Protein AF-W9C5Q1-F1 (afdb_monomer)

Foldseek 3Di:
DDQADPAEEEDADQEDDPDDDDDDPDLQAAAQQEEAFYQHYEYEAENYEAESHAYPLPEHFADDDPHHGAYEYEAYQYEYEHHNHENYEYEGNYAYAHENYYYYNHPHPYDYDPPDPDDHDYD

Nearest PDB structures (foldseek):
  1idk-assembly1_A  TM=9.196E-01  e=1.581E-05  Aspergillus niger
  1idj-assembly2_B  TM=7.969E-01  e=1.344E-05  Aspergillus niger
  1qcx-assembly1_A  TM=7.775E-01  e=4.924E-05  Aspergillus niger
  4mxn-assembly3_C  TM=3.684E-01  e=1.037E+00  Parabacteroides merdae ATCC 43184

Structure (mmCIF, N/CA/C/O backbone):
data_AF-W9C5Q1-F1
#
_entry.id   AF-W9C5Q1-F1
#
loop_
_atom_site.group_PDB
_atom_site.id
_atom_site.type_symbol
_atom_site.label_atom_id
_atom_site.label_alt_id
_atom_site.label_comp_id
_atom_site.label_asym_id
_atom_site.label_entity_id
_atom_site.label_seq_id
_atom_site.pdbx_PDB_ins_code
_atom_site.Cartn_x
_atom_site.Cartn_y
_atom_site.Cartn_z
_atom_site.occupancy
_atom_site.B_iso_or_equiv
_atom_site.auth_seq_id
_atom_site.auth_comp_id
_atom_site.auth_asym_id
_atom_site.auth_atom_id
_atom_site.pdbx_PDB_model_num
ATOM 1 N N . MET A 1 1 ? -7.946 7.639 1.966 1.00 70.06 1 MET A N 1
ATOM 2 C CA . MET A 1 1 ? -9.052 7.559 2.948 1.00 70.06 1 MET A CA 1
ATOM 3 C C . MET A 1 1 ? -8.660 8.363 4.177 1.00 70.06 1 MET A C 1
ATOM 5 O O . MET A 1 1 ? -7.470 8.459 4.445 1.00 70.06 1 MET A O 1
ATOM 9 N N . GLY A 1 2 ? -9.621 9.009 4.841 1.00 72.75 2 GLY A N 1
ATOM 10 C CA . GLY A 1 2 ? -9.358 9.897 5.982 1.00 72.75 2 GLY A CA 1
ATOM 11 C C . GLY A 1 2 ? -9.216 9.158 7.323 1.00 72.75 2 GLY A C 1
ATOM 12 O O . GLY A 1 2 ? -9.311 7.935 7.354 1.00 72.75 2 GLY A O 1
ATOM 13 N N . PRO A 1 3 ? -8.996 9.886 8.434 1.00 73.81 3 PRO A N 1
ATOM 14 C CA . PRO A 1 3 ? -8.790 9.302 9.768 1.00 73.81 3 PRO A CA 1
ATOM 15 C C . PRO A 1 3 ? -10.063 8.734 10.428 1.00 73.81 3 PRO A C 1
ATOM 17 O O . PRO A 1 3 ? -9.968 7.969 11.383 1.00 73.81 3 PRO A O 1
ATOM 20 N N . GLY A 1 4 ? -11.257 9.087 9.941 1.00 80.31 4 GLY A N 1
ATOM 21 C CA . GLY A 1 4 ? -12.518 8.498 10.404 1.00 80.31 4 GLY A CA 1
ATOM 22 C C . GLY A 1 4 ? -12.755 7.085 9.857 1.00 80.31 4 GLY A C 1
ATOM 23 O O . GLY A 1 4 ? -12.173 6.694 8.844 1.00 80.31 4 GLY A O 1
ATOM 24 N N . ALA A 1 5 ? -13.636 6.327 10.514 1.00 83.12 5 ALA A N 1
ATOM 25 C CA . ALA A 1 5 ? -14.008 4.988 10.069 1.00 83.12 5 ALA A CA 1
ATOM 26 C C . ALA A 1 5 ? -14.747 5.041 8.724 1.00 83.12 5 ALA A C 1
ATOM 28 O O . ALA A 1 5 ? -15.799 5.666 8.591 1.00 83.12 5 ALA A O 1
ATOM 29 N N . SER A 1 6 ? -14.202 4.342 7.737 1.00 84.75 6 SER A N 1
ATOM 30 C CA . SER A 1 6 ? -14.820 4.093 6.434 1.00 84.75 6 SER A CA 1
ATOM 31 C C . SER A 1 6 ? -15.411 2.678 6.335 1.00 84.75 6 SER A C 1
ATOM 33 O O . SER A 1 6 ? -16.099 2.356 5.368 1.00 84.75 6 SER A O 1
ATOM 35 N N . ASN A 1 7 ? -15.204 1.840 7.358 1.00 88.62 7 ASN A N 1
ATOM 36 C CA . ASN A 1 7 ? -15.761 0.494 7.510 1.00 88.62 7 ASN A CA 1
ATOM 37 C C . ASN A 1 7 ? -15.249 -0.505 6.457 1.00 88.62 7 ASN A C 1
ATOM 39 O O . ASN A 1 7 ? -14.075 -0.861 6.463 1.00 88.62 7 ASN A O 1
ATOM 43 N N . ARG A 1 8 ? -16.132 -1.036 5.601 1.00 84.44 8 ARG A N 1
ATOM 44 C CA . ARG A 1 8 ? -15.815 -2.091 4.626 1.00 84.44 8 ARG A CA 1
ATOM 45 C C . ARG A 1 8 ? -15.596 -1.467 3.257 1.00 84.44 8 ARG A C 1
ATOM 47 O O . ARG A 1 8 ? -16.546 -0.959 2.669 1.00 84.44 8 ARG A O 1
ATOM 54 N N . VAL A 1 9 ? -14.370 -1.543 2.747 1.00 83.38 9 VAL A N 1
ATOM 55 C CA . VAL A 1 9 ? -13.999 -0.967 1.447 1.00 83.38 9 VAL A CA 1
ATOM 56 C C . VAL A 1 9 ? -13.335 -2.025 0.578 1.00 83.38 9 VAL A C 1
ATOM 58 O O . VAL A 1 9 ? -12.442 -2.737 1.029 1.00 83.38 9 VAL A O 1
ATOM 61 N N . THR A 1 10 ? -13.766 -2.124 -0.679 1.00 82.88 10 THR A N 1
ATOM 62 C CA . THR A 1 10 ? -13.091 -2.935 -1.701 1.00 82.88 10 THR A CA 1
ATOM 63 C C . THR A 1 10 ? -12.520 -2.015 -2.765 1.00 82.88 10 THR A C 1
ATOM 65 O O . THR A 1 10 ? -13.245 -1.209 -3.343 1.00 82.88 10 THR A O 1
ATOM 68 N N . VAL A 1 11 ? -11.223 -2.154 -3.024 1.00 76.69 11 VAL A N 1
ATOM 69 C CA . VAL A 1 11 ? -10.539 -1.525 -4.151 1.00 76.69 11 VAL A CA 1
ATOM 70 C C . VAL A 1 11 ? -10.086 -2.636 -5.091 1.00 76.69 11 VAL A C 1
ATOM 72 O O . VAL A 1 11 ? -9.179 -3.413 -4.777 1.00 76.69 11 VAL A O 1
ATOM 75 N N . SER A 1 12 ? -10.755 -2.712 -6.236 1.00 63.84 12 SER A N 1
ATOM 76 C CA . SER A 1 12 ? -10.447 -3.640 -7.318 1.00 63.84 12 SER A CA 1
ATOM 77 C C . SER A 1 12 ? -10.546 -2.892 -8.638 1.00 63.84 12 SER A C 1
ATOM 79 O O . SER A 1 12 ? -11.629 -2.457 -9.034 1.00 63.84 12 SER A O 1
ATOM 81 N N . THR A 1 13 ? -9.418 -2.718 -9.310 1.00 59.84 13 THR A N 1
ATOM 82 C CA . THR A 1 13 ? -9.331 -2.045 -10.609 1.00 59.84 13 THR A CA 1
ATOM 83 C C . THR A 1 13 ? -8.552 -2.924 -11.576 1.00 59.84 13 THR A C 1
ATOM 85 O O . THR A 1 13 ? -7.643 -3.633 -11.166 1.00 59.84 13 THR A O 1
ATOM 88 N N . ARG A 1 14 ? -8.901 -2.894 -12.868 1.00 49.66 14 ARG A N 1
ATOM 89 C CA . ARG A 1 14 ? -8.185 -3.654 -13.911 1.00 49.66 14 ARG A CA 1
ATOM 90 C C . ARG A 1 14 ? -6.976 -2.892 -14.491 1.00 49.66 14 ARG A C 1
ATOM 92 O O . ARG A 1 14 ? -6.238 -3.467 -15.278 1.00 49.66 14 ARG A O 1
ATOM 99 N N . SER A 1 15 ? -6.789 -1.618 -14.124 1.00 44.84 15 SER A N 1
ATOM 100 C CA . SER A 1 15 ? -5.629 -0.763 -14.434 1.00 44.84 15 SER A CA 1
ATOM 101 C C . SER A 1 15 ? -5.790 0.588 -13.715 1.00 44.84 15 SER A C 1
ATOM 103 O O . SER A 1 15 ? -6.875 1.169 -13.761 1.00 44.84 15 SER A O 1
ATOM 105 N N . SER A 1 16 ? -4.738 1.088 -13.058 1.00 46.16 16 SER A N 1
ATOM 106 C CA . SER A 1 16 ? -4.658 2.469 -12.562 1.00 46.16 16 SER A CA 1
ATOM 107 C C . SER A 1 16 ? -3.438 3.159 -13.170 1.00 46.16 16 SER A C 1
ATOM 109 O O . SER A 1 16 ? -2.345 3.098 -12.615 1.00 46.16 16 SER A O 1
ATOM 111 N N . THR A 1 17 ? -3.623 3.788 -14.329 1.00 45.69 17 THR A N 1
ATOM 112 C CA . THR A 1 17 ? -2.583 4.529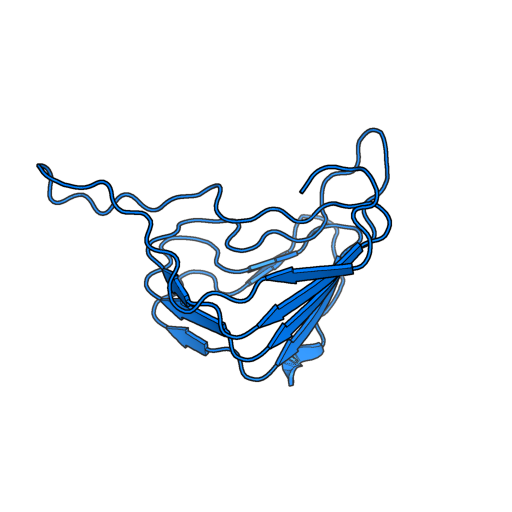 -15.051 1.00 45.69 17 THR A CA 1
ATOM 113 C C . THR A 1 17 ? -2.477 5.958 -14.516 1.00 45.69 17 THR A C 1
ATOM 115 O O . THR A 1 17 ? -3.426 6.733 -14.623 1.00 45.69 17 THR A O 1
ATOM 118 N N . ALA A 1 18 ? -1.316 6.350 -13.990 1.00 45.25 18 ALA A N 1
ATOM 119 C CA . ALA A 1 18 ? -0.962 7.762 -13.847 1.00 45.25 18 ALA A CA 1
ATOM 120 C C . ALA A 1 18 ? -0.325 8.230 -15.170 1.00 45.25 18 ALA A C 1
ATOM 122 O O . ALA A 1 18 ? 0.826 7.914 -15.451 1.00 45.25 18 ALA A O 1
ATOM 123 N N . LEU A 1 19 ? -1.082 8.929 -16.022 1.00 44.44 19 LEU A N 1
ATOM 124 C CA . LEU A 1 19 ? -0.593 9.466 -17.299 1.00 44.44 19 LEU A CA 1
ATOM 125 C C . LEU A 1 19 ? -0.348 10.974 -17.185 1.00 44.44 19 LEU A C 1
ATOM 127 O O . LEU A 1 19 ? -1.293 11.757 -17.230 1.00 44.44 19 LEU A O 1
ATOM 131 N N . LEU A 1 20 ? 0.922 11.381 -17.101 1.00 42.09 20 LEU A N 1
ATOM 132 C CA . LEU A 1 20 ? 1.364 12.705 -17.551 1.00 42.09 20 LEU A CA 1
ATOM 133 C C . LEU A 1 20 ? 2.857 12.681 -17.923 1.00 42.09 20 LEU A C 1
ATOM 135 O O . LEU A 1 20 ? 3.710 12.972 -17.091 1.00 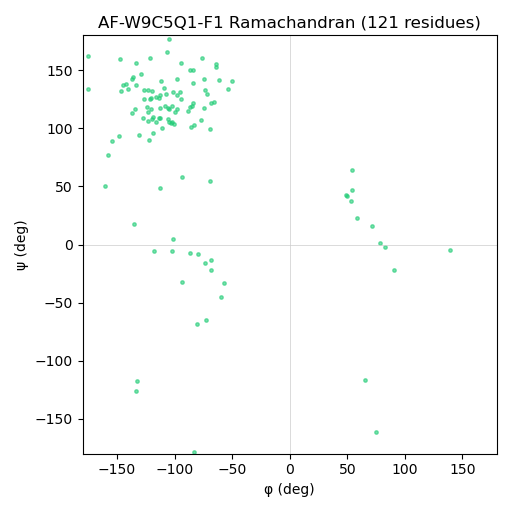42.09 20 LEU A O 1
ATOM 139 N N . SER A 1 21 ? 3.180 12.375 -19.182 1.00 37.03 21 SER A N 1
ATOM 140 C CA . SER A 1 21 ? 4.488 12.726 -19.759 1.00 37.03 21 SER A CA 1
ATOM 141 C C . SER A 1 21 ? 4.431 12.766 -21.290 1.00 37.03 21 SER A C 1
ATOM 143 O O . SER A 1 21 ? 4.882 11.856 -21.981 1.00 37.03 21 SER A O 1
ATOM 145 N N . GLY A 1 22 ? 3.869 13.838 -21.842 1.00 38.31 22 GLY A N 1
ATOM 146 C CA . GLY A 1 22 ? 4.200 14.267 -23.197 1.00 38.31 22 GLY A CA 1
ATOM 147 C C . GLY A 1 22 ? 5.104 15.486 -23.086 1.00 38.31 22 GLY A C 1
ATOM 148 O O . GLY A 1 22 ? 4.585 16.534 -22.720 1.00 38.31 22 GLY A O 1
ATOM 149 N N . LEU A 1 23 ? 6.415 15.322 -23.344 1.00 42.66 23 LEU A N 1
ATOM 150 C CA . LEU A 1 23 ? 7.410 16.326 -23.806 1.00 42.66 23 LEU A CA 1
ATOM 151 C C . LEU A 1 23 ? 8.812 16.256 -23.165 1.00 42.66 23 LEU A C 1
ATOM 153 O O . LEU A 1 23 ? 9.706 16.951 -23.636 1.00 42.66 23 LEU A O 1
ATOM 157 N N . LEU A 1 24 ? 9.077 15.398 -22.178 1.00 38.81 24 LEU A N 1
ATOM 158 C CA . LEU A 1 24 ? 10.437 15.162 -21.668 1.00 38.81 24 LEU A CA 1
ATOM 159 C C . LEU A 1 24 ? 10.597 13.664 -21.380 1.00 38.81 24 LEU A C 1
ATOM 161 O O . LEU A 1 24 ? 9.704 13.081 -20.770 1.00 38.81 24 LEU A O 1
ATOM 165 N N . ASN A 1 25 ? 11.707 13.039 -21.796 1.00 40.59 25 ASN A N 1
ATOM 166 C CA . ASN A 1 25 ? 12.071 11.649 -21.457 1.00 40.59 25 ASN A CA 1
ATOM 167 C C . ASN A 1 25 ? 12.436 11.523 -19.961 1.00 40.59 25 ASN A C 1
ATOM 169 O O . ASN A 1 25 ? 13.531 11.101 -19.601 1.00 40.59 25 ASN A O 1
ATOM 173 N N . VAL A 1 26 ? 11.537 11.958 -19.082 1.00 49.69 26 VAL A N 1
ATOM 174 C CA . VAL A 1 26 ? 11.652 11.885 -17.630 1.00 49.69 26 VAL A CA 1
ATOM 175 C C . VAL A 1 26 ? 10.427 11.126 -17.142 1.00 49.69 26 VAL A C 1
ATOM 177 O O . VAL A 1 26 ? 9.315 11.653 -17.158 1.00 49.69 26 VAL A O 1
ATOM 180 N N . THR A 1 27 ? 10.620 9.877 -16.723 1.00 58.06 27 THR A N 1
ATOM 181 C CA . THR A 1 27 ? 9.558 9.077 -16.106 1.00 58.06 27 THR A CA 1
ATOM 182 C C . THR A 1 27 ? 9.234 9.669 -14.733 1.00 58.06 27 THR A C 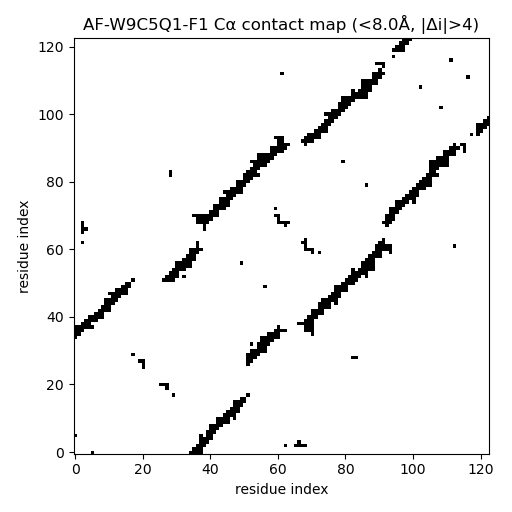1
ATOM 184 O O . THR A 1 27 ? 9.958 9.455 -13.757 1.00 58.06 27 THR A O 1
ATOM 187 N N . ILE A 1 28 ? 8.161 10.457 -14.649 1.00 70.75 28 ILE A N 1
ATOM 188 C CA . ILE A 1 28 ? 7.667 11.001 -13.381 1.00 70.75 28 ILE A CA 1
ATOM 189 C C . ILE A 1 28 ? 6.987 9.867 -12.615 1.00 70.75 28 ILE A C 1
ATOM 191 O O . ILE A 1 28 ? 5.982 9.322 -13.060 1.00 70.75 28 ILE A O 1
ATOM 195 N N . HIS A 1 29 ? 7.528 9.530 -11.448 1.00 81.00 29 HIS A N 1
ATOM 196 C CA . HIS A 1 29 ? 6.972 8.499 -10.580 1.00 81.00 29 HIS A CA 1
ATOM 197 C C . HIS A 1 29 ? 6.119 9.131 -9.479 1.00 81.00 29 HIS A C 1
ATOM 199 O O . HIS A 1 29 ? 6.636 9.861 -8.627 1.00 81.00 29 HIS A O 1
ATOM 205 N N . HIS A 1 30 ? 4.817 8.842 -9.464 1.00 86.75 30 HIS A N 1
ATOM 206 C CA . HIS A 1 30 ? 3.891 9.442 -8.501 1.00 86.75 30 HIS A CA 1
ATOM 207 C C . HIS A 1 30 ? 4.109 8.886 -7.081 1.00 86.75 30 HIS A C 1
ATOM 209 O O . HIS A 1 30 ? 4.161 7.674 -6.887 1.00 86.75 30 HIS A O 1
ATOM 215 N N . TYR A 1 31 ? 4.250 9.765 -6.081 1.00 88.88 31 TYR A N 1
ATOM 216 C CA . TYR A 1 31 ? 4.545 9.359 -4.696 1.00 88.88 31 TYR A CA 1
ATOM 217 C C . TYR A 1 31 ? 3.287 9.192 -3.827 1.00 88.88 31 TYR A C 1
ATOM 219 O O . TYR A 1 31 ? 3.248 8.368 -2.915 1.00 88.88 31 TYR A O 1
ATOM 227 N N . TRP A 1 32 ? 2.238 9.978 -4.078 1.00 87.81 32 TRP A N 1
ATOM 228 C CA . TRP A 1 32 ? 1.021 9.996 -3.259 1.00 87.81 32 TRP A CA 1
ATOM 229 C C . TRP A 1 32 ? -0.042 9.052 -3.818 1.00 87.81 32 TRP A C 1
ATOM 231 O O . TRP A 1 32 ? -1.144 9.471 -4.154 1.00 87.81 32 TRP A O 1
ATOM 241 N N . THR A 1 33 ? 0.304 7.772 -3.946 1.00 88.50 33 THR A N 1
ATOM 242 C CA . THR A 1 33 ? -0.501 6.805 -4.705 1.00 88.50 33 THR A CA 1
ATOM 243 C C . THR A 1 33 ? -1.801 6.421 -3.986 1.00 88.50 33 THR A C 1
ATOM 245 O O . THR A 1 33 ? -2.889 6.735 -4.460 1.00 88.50 33 THR A O 1
ATOM 248 N N . LEU A 1 34 ? -1.720 5.759 -2.830 1.00 92.00 34 LEU A N 1
ATOM 249 C CA . LEU A 1 34 ? -2.867 5.278 -2.057 1.00 92.00 34 LEU A CA 1
ATOM 250 C C . LEU A 1 34 ? -2.569 5.337 -0.555 1.00 92.00 34 LEU A C 1
ATOM 252 O O . LEU A 1 34 ? -1.537 4.860 -0.092 1.00 92.00 34 LEU A O 1
ATOM 256 N N . TYR A 1 35 ? -3.496 5.883 0.233 1.00 90.69 35 TYR A N 1
ATOM 257 C CA . TYR A 1 35 ? -3.294 6.056 1.673 1.00 90.69 35 TYR A CA 1
ATOM 258 C C . TYR A 1 35 ? -4.520 5.606 2.480 1.00 90.69 35 TYR A C 1
ATOM 260 O O . TYR A 1 35 ? -5.607 6.180 2.346 1.00 90.69 35 TYR A O 1
ATOM 268 N N . PHE A 1 36 ? -4.343 4.573 3.308 1.00 92.62 36 PHE A N 1
ATOM 269 C CA . PHE A 1 36 ? -5.380 3.933 4.122 1.00 92.62 36 PHE A CA 1
ATOM 270 C C . PHE A 1 36 ? -5.084 4.114 5.610 1.00 92.62 36 PHE A C 1
ATOM 272 O O . PHE A 1 36 ? -4.193 3.462 6.149 1.00 92.62 36 PHE A O 1
ATOM 279 N N . THR A 1 37 ? -5.820 4.999 6.280 1.00 91.69 37 THR A N 1
ATOM 280 C CA . THR A 1 37 ? -5.524 5.407 7.666 1.00 91.69 37 THR A CA 1
ATOM 281 C C . THR A 1 37 ? -6.753 5.447 8.566 1.00 91.69 37 THR A C 1
ATOM 283 O O . THR A 1 37 ? -6.720 6.119 9.593 1.00 91.69 37 THR A O 1
ATOM 286 N N . GLY A 1 38 ? -7.848 4.795 8.177 1.00 90.81 38 GLY A N 1
ATOM 287 C CA . GLY A 1 38 ? -9.071 4.824 8.969 1.00 90.81 38 GLY A CA 1
ATOM 288 C C . GLY A 1 38 ? -8.896 4.160 10.333 1.00 90.81 38 GLY A C 1
ATOM 289 O O . GLY A 1 38 ? -8.066 3.269 10.535 1.00 90.81 38 GLY A O 1
ATOM 290 N N . SER A 1 39 ? -9.701 4.608 11.286 1.00 91.44 39 SER A N 1
ATOM 291 C CA . SER A 1 39 ? -9.665 4.156 12.676 1.00 91.44 39 SER A CA 1
ATOM 292 C C . SER A 1 39 ? -10.361 2.819 12.932 1.00 91.44 39 SER A C 1
ATOM 294 O O . SER A 1 39 ? -10.278 2.289 14.039 1.00 91.44 39 SER A O 1
ATOM 296 N N . GLN A 1 40 ? -11.073 2.273 11.941 1.00 92.88 40 GLN A N 1
ATOM 297 C CA . GLN A 1 40 ? -11.762 0.986 12.051 1.00 92.88 40 GLN A CA 1
ATOM 298 C C . GLN A 1 40 ? -12.077 0.387 10.671 1.00 92.88 40 GLN A C 1
ATOM 300 O O . GLN A 1 40 ? -13.209 -0.006 10.379 1.00 92.88 40 GLN A O 1
ATOM 305 N N . ASP A 1 41 ? -11.072 0.325 9.803 1.00 92.75 41 ASP A N 1
ATOM 306 C CA . ASP A 1 41 ? -11.277 -0.081 8.414 1.00 92.75 41 ASP A CA 1
ATOM 307 C C . ASP A 1 41 ? -10.935 -1.554 8.183 1.00 92.75 41 ASP A C 1
ATOM 309 O O . ASP A 1 41 ? -9.973 -2.100 8.727 1.00 92.75 41 ASP A O 1
ATOM 313 N N . LYS A 1 42 ? -11.733 -2.195 7.328 1.00 94.00 42 LYS A N 1
ATOM 314 C CA . LYS A 1 42 ? -11.473 -3.506 6.735 1.00 94.00 42 LYS A CA 1
ATOM 315 C C . LYS A 1 42 ? -11.428 -3.322 5.227 1.00 94.00 42 LYS A C 1
ATOM 317 O O . LYS A 1 42 ? -12.459 -3.070 4.599 1.00 94.00 42 LYS A O 1
ATOM 322 N N . VAL A 1 43 ? -10.232 -3.419 4.665 1.00 94.31 43 VAL A N 1
ATOM 323 C CA . VAL A 1 43 ? -9.972 -3.131 3.258 1.00 94.31 43 VAL A CA 1
ATOM 324 C C . VAL A 1 43 ? -9.601 -4.408 2.526 1.00 94.31 43 VAL A C 1
ATOM 326 O O . VAL A 1 43 ? -8.684 -5.120 2.932 1.00 94.31 43 VAL A O 1
ATOM 329 N N . THR A 1 44 ? -10.286 -4.660 1.415 1.00 94.19 44 THR A N 1
ATOM 330 C CA . THR A 1 44 ? -9.882 -5.653 0.420 1.00 94.19 44 THR A CA 1
ATOM 331 C C . THR A 1 44 ? -9.246 -4.929 -0.756 1.00 94.19 44 THR A C 1
ATOM 333 O O . THR A 1 44 ? -9.880 -4.105 -1.414 1.00 94.19 44 THR A O 1
ATOM 336 N N . PHE A 1 45 ? -7.984 -5.240 -1.015 1.00 94.12 45 PHE A N 1
ATOM 337 C CA . PHE A 1 45 ? -7.173 -4.692 -2.087 1.00 94.12 45 PHE A CA 1
ATOM 338 C C . PHE A 1 45 ? -6.772 -5.844 -3.000 1.00 94.12 45 PHE A C 1
ATOM 340 O O . PHE A 1 45 ? -5.847 -6.599 -2.696 1.00 94.12 45 PHE A O 1
ATOM 347 N N . LYS A 1 46 ? -7.532 -6.045 -4.078 1.00 93.44 46 LYS A N 1
ATOM 348 C CA . LYS A 1 46 ? -7.403 -7.248 -4.899 1.00 93.44 46 LYS A CA 1
ATOM 349 C C . LYS A 1 46 ? -7.354 -6.957 -6.389 1.00 93.44 46 LYS A C 1
ATOM 351 O O . LYS A 1 46 ? -8.187 -6.206 -6.892 1.00 93.44 46 LYS A O 1
ATOM 356 N N . GLY A 1 47 ? -6.452 -7.641 -7.096 1.00 89.12 47 GLY A N 1
ATOM 357 C CA . GLY A 1 47 ? -6.407 -7.620 -8.559 1.00 89.12 47 GLY A CA 1
ATOM 358 C C . GLY A 1 47 ? -5.925 -6.301 -9.160 1.00 89.12 47 GLY A C 1
ATOM 359 O O . GLY A 1 47 ? -6.188 -6.063 -10.333 1.00 89.12 47 GLY A O 1
ATOM 360 N N . ASN A 1 48 ? -5.290 -5.430 -8.371 1.00 91.75 48 ASN A N 1
ATOM 361 C CA . ASN A 1 48 ? -4.879 -4.101 -8.817 1.00 91.75 48 ASN A CA 1
ATOM 362 C C . ASN A 1 48 ? -3.531 -4.142 -9.541 1.00 91.75 48 ASN A C 1
ATOM 364 O O . ASN A 1 48 ? -2.668 -4.946 -9.193 1.00 91.75 48 ASN A O 1
ATOM 368 N N . TYR A 1 49 ? -3.337 -3.226 -10.491 1.00 91.69 49 TYR A N 1
ATOM 369 C CA . TYR A 1 49 ? -2.054 -2.996 -11.153 1.00 91.69 49 TYR A CA 1
ATOM 370 C C . TYR A 1 49 ? -1.496 -1.623 -10.771 1.00 91.69 49 TYR A C 1
ATOM 372 O O . TYR A 1 49 ? -2.033 -0.598 -11.190 1.00 91.69 49 TYR A O 1
ATOM 380 N N . ILE A 1 50 ? -0.434 -1.613 -9.967 1.00 90.44 50 ILE A N 1
ATOM 381 C CA . ILE A 1 50 ? 0.232 -0.415 -9.455 1.00 90.44 50 ILE A CA 1
ATOM 382 C C . ILE A 1 50 ? 1.548 -0.237 -10.199 1.00 90.44 50 ILE A C 1
ATOM 384 O O . ILE A 1 50 ? 2.427 -1.090 -10.110 1.00 90.44 50 ILE A O 1
ATOM 388 N N . HIS A 1 51 ? 1.699 0.866 -10.928 1.00 91.31 51 HIS A N 1
ATOM 389 C CA . HIS A 1 51 ? 2.891 1.067 -11.742 1.00 91.31 51 HIS A CA 1
ATOM 390 C C . HIS A 1 51 ? 3.322 2.523 -11.865 1.00 91.31 51 HIS A C 1
ATOM 392 O O . HIS A 1 51 ? 2.515 3.427 -11.639 1.00 91.31 51 HIS A O 1
ATOM 398 N N . ASN A 1 52 ? 4.595 2.743 -12.213 1.00 91.88 52 ASN A N 1
ATOM 399 C CA . ASN A 1 52 ? 5.186 4.074 -12.387 1.00 91.88 52 ASN A CA 1
ATOM 400 C C . ASN A 1 52 ? 4.993 4.956 -11.137 1.00 91.88 52 ASN A C 1
ATOM 402 O O . ASN A 1 52 ? 4.582 6.118 -11.207 1.00 91.88 52 ASN A O 1
ATOM 406 N N . THR A 1 53 ? 5.279 4.389 -9.960 1.00 91.50 53 THR A N 1
ATOM 407 C CA . THR A 1 53 ? 5.152 5.087 -8.666 1.00 91.50 53 THR A CA 1
ATOM 408 C C . THR A 1 53 ? 6.474 5.136 -7.910 1.00 91.50 53 THR A C 1
ATOM 410 O O . THR A 1 53 ? 7.404 4.387 -8.192 1.00 91.50 53 THR A O 1
ATOM 413 N N . SER A 1 54 ? 6.587 6.048 -6.951 1.00 93.25 54 SER A N 1
ATOM 414 C CA . SER A 1 54 ? 7.785 6.195 -6.109 1.00 93.25 54 SER A CA 1
ATOM 415 C C . SER A 1 54 ? 7.506 5.950 -4.627 1.00 93.25 54 SER A C 1
ATOM 417 O O . SER A 1 54 ? 8.432 5.944 -3.818 1.00 93.25 54 SER A O 1
ATOM 419 N N . GLY A 1 55 ? 6.242 5.748 -4.255 1.00 92.06 55 GLY A N 1
ATOM 420 C CA . GLY A 1 55 ? 5.849 5.638 -2.863 1.00 92.06 55 GLY A CA 1
ATOM 421 C C . GLY A 1 55 ? 4.380 5.305 -2.664 1.00 92.06 55 GLY A C 1
ATOM 422 O O . GLY A 1 55 ? 3.531 5.525 -3.535 1.00 92.06 55 GLY A O 1
ATOM 423 N N . ARG A 1 56 ? 4.091 4.832 -1.446 1.00 93.06 56 ARG A N 1
ATOM 424 C CA . ARG A 1 56 ? 2.746 4.748 -0.855 1.00 93.06 56 ARG A CA 1
ATOM 425 C C . ARG A 1 56 ? 1.725 4.101 -1.781 1.00 93.06 56 ARG A C 1
ATOM 427 O O . ARG A 1 56 ? 0.604 4.585 -1.873 1.00 93.06 56 ARG A O 1
ATOM 434 N N . GLY A 1 57 ? 2.084 3.028 -2.468 1.00 90.31 57 GLY A N 1
ATOM 435 C CA . GLY A 1 57 ? 1.223 2.366 -3.438 1.00 90.31 57 GLY A CA 1
ATOM 436 C C . GLY A 1 57 ? 0.776 0.975 -3.011 1.00 90.31 57 GLY A C 1
ATOM 437 O O . GLY A 1 57 ? 0.882 0.098 -3.847 1.00 90.31 57 GLY A O 1
ATOM 438 N N . PRO A 1 58 ? 0.258 0.708 -1.795 1.00 94.06 58 PRO A N 1
ATOM 439 C CA . PRO A 1 58 ? -0.290 1.662 -0.834 1.00 94.06 58 PRO A CA 1
ATOM 440 C C . PRO A 1 58 ? 0.580 1.938 0.402 1.00 94.06 58 PRO A C 1
ATOM 442 O O . PRO A 1 58 ? 1.471 1.171 0.762 1.00 94.06 58 PRO A O 1
ATOM 445 N N . LYS A 1 59 ? 0.237 3.016 1.119 1.00 93.69 59 LYS A N 1
ATOM 446 C CA . LYS A 1 59 ? 0.547 3.191 2.543 1.00 93.69 59 LYS A CA 1
ATOM 447 C C . LYS A 1 59 ? -0.658 2.808 3.405 1.00 93.69 59 LYS A C 1
ATOM 449 O O . LYS A 1 59 ? -1.758 3.321 3.192 1.00 93.69 59 LYS A O 1
ATOM 454 N N . VAL A 1 60 ? -0.439 1.953 4.400 1.00 94.00 60 VAL A N 1
ATOM 455 C CA . VAL A 1 60 ? -1.464 1.465 5.335 1.00 94.00 60 VAL A CA 1
ATOM 456 C C . VAL A 1 60 ? -1.062 1.834 6.762 1.00 94.00 60 VAL A C 1
ATOM 458 O O . VAL A 1 60 ? 0.040 1.511 7.190 1.00 94.00 60 VAL A O 1
ATOM 461 N N . GLY A 1 61 ? -1.938 2.507 7.506 1.00 91.31 61 GLY A N 1
ATOM 462 C CA . GLY A 1 61 ? -1.662 2.999 8.860 1.00 91.31 61 GLY A CA 1
ATOM 463 C C . GLY A 1 61 ? -0.742 4.231 8.903 1.00 91.31 61 GLY A C 1
ATOM 464 O O . GLY A 1 61 ? -0.576 4.947 7.917 1.00 91.31 61 GLY A O 1
ATOM 465 N N . GLY A 1 62 ? -0.140 4.496 10.065 1.00 85.50 62 GLY A N 1
ATOM 466 C CA . GLY A 1 62 ? 0.926 5.495 10.250 1.00 85.50 62 GLY A CA 1
ATOM 467 C C . GLY A 1 62 ? 0.499 6.925 10.617 1.00 85.50 62 GLY A C 1
ATOM 468 O O . GLY A 1 62 ? 1.301 7.636 11.215 1.00 85.50 62 GLY A O 1
ATOM 469 N N . LEU A 1 63 ? -0.737 7.365 10.340 1.00 76.88 63 LEU A N 1
ATOM 470 C CA . LEU A 1 63 ? -1.236 8.651 10.864 1.00 76.88 63 LEU A CA 1
ATOM 471 C C . LEU A 1 63 ? -1.755 8.481 12.293 1.00 76.88 63 LEU A C 1
ATOM 473 O O . LEU A 1 63 ? -2.871 8.014 12.461 1.00 76.88 63 LEU A O 1
ATOM 477 N N . SER A 1 64 ? -0.985 8.901 13.297 1.00 62.19 64 SER A N 1
ATOM 478 C CA . SER A 1 64 ? -1.479 9.171 14.655 1.00 62.19 64 SER A CA 1
ATOM 479 C C . SER A 1 64 ? -1.643 10.685 14.783 1.00 62.19 64 SER A C 1
ATOM 481 O O . SER A 1 64 ? -0.671 11.437 14.804 1.00 62.19 64 SER A O 1
ATOM 483 N N . GLY A 1 65 ? -2.889 11.138 14.720 1.00 72.00 65 GLY A N 1
ATOM 484 C CA . GLY A 1 65 ? -3.274 12.530 14.931 1.00 72.00 65 GLY A CA 1
ATOM 485 C C . GLY A 1 65 ? -4.456 12.555 15.887 1.00 72.00 65 GLY A C 1
ATOM 486 O O . GLY A 1 65 ? -4.360 12.069 17.006 1.00 72.00 65 GLY A O 1
ATOM 487 N N . SER A 1 66 ? -5.606 13.050 15.428 1.00 68.88 66 SER A N 1
ATOM 488 C CA . SER A 1 66 ? -6.840 13.076 16.228 1.00 68.88 66 SER A CA 1
ATOM 489 C C . SER A 1 66 ? -7.441 11.694 16.510 1.00 68.88 66 SER A C 1
ATOM 491 O O . SER A 1 66 ? -8.226 11.558 17.443 1.00 68.88 66 SER A O 1
ATOM 493 N N . VAL A 1 67 ? -7.115 10.679 15.703 1.00 81.25 67 VAL A N 1
ATOM 494 C CA . VAL A 1 67 ? -7.604 9.306 15.873 1.00 81.25 67 VAL A CA 1
ATOM 495 C C . VAL A 1 67 ? -6.483 8.331 15.533 1.00 81.25 67 VAL A C 1
ATOM 497 O O . VAL A 1 67 ? -5.748 8.539 14.567 1.00 81.25 67 VAL A O 1
ATOM 500 N N . GLU A 1 68 ? -6.348 7.278 16.335 1.00 88.81 68 GLU A N 1
ATOM 501 C CA . GLU A 1 68 ? -5.405 6.196 16.069 1.00 88.81 68 GLU A CA 1
ATOM 502 C C . GLU A 1 68 ? -5.910 5.312 14.912 1.00 88.81 68 GLU A C 1
ATOM 504 O O . GLU A 1 68 ? -7.079 4.912 14.909 1.00 88.81 68 GLU A O 1
ATOM 509 N N . PRO A 1 69 ? -5.054 4.982 13.933 1.00 90.12 69 PRO A N 1
ATOM 510 C CA . PRO A 1 69 ? -5.431 4.153 12.802 1.00 90.12 69 PRO A CA 1
ATOM 511 C C . PRO A 1 69 ? -5.557 2.691 13.253 1.00 90.12 69 PRO A C 1
ATOM 513 O O . PRO A 1 69 ? -4.766 2.199 14.058 1.00 90.12 69 PRO A O 1
ATOM 516 N N . AS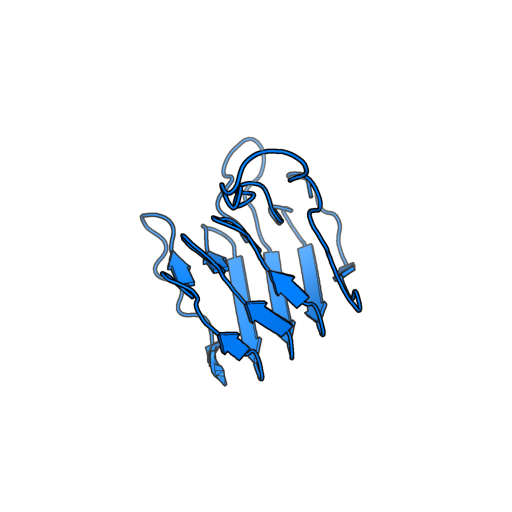N A 1 70 ? -6.535 1.973 12.707 1.00 92.00 70 ASN A N 1
ATOM 517 C CA . ASN A 1 70 ? -6.715 0.536 12.916 1.00 92.00 70 ASN A CA 1
ATOM 518 C C . ASN A 1 70 ? -7.322 -0.048 11.642 1.00 92.00 70 ASN A C 1
ATOM 520 O O . ASN A 1 70 ? -8.536 -0.014 11.427 1.00 92.00 70 ASN A O 1
ATOM 524 N N . VAL A 1 71 ? -6.439 -0.535 10.776 1.00 92.75 71 VAL A N 1
ATOM 525 C CA . VAL A 1 71 ? -6.778 -0.975 9.424 1.00 92.75 71 VAL A CA 1
ATOM 526 C C . VAL A 1 71 ? -6.411 -2.443 9.280 1.00 92.75 71 VAL A C 1
ATOM 528 O O . VAL A 1 71 ? -5.236 -2.807 9.334 1.00 92.75 71 VAL A O 1
ATOM 531 N N . PHE A 1 72 ? -7.415 -3.285 9.056 1.00 94.00 72 PHE A N 1
ATOM 532 C CA . PHE A 1 72 ? -7.224 -4.643 8.562 1.00 94.00 72 PHE A CA 1
ATOM 533 C C . PHE A 1 72 ? -7.187 -4.595 7.039 1.00 94.00 72 PHE A C 1
ATOM 535 O O . PHE A 1 72 ? -8.159 -4.181 6.409 1.00 94.00 72 PHE A O 1
ATOM 542 N N . PHE A 1 73 ? -6.069 -4.996 6.450 1.00 94.75 73 PHE A N 1
ATOM 543 C CA . PHE A 1 73 ? -5.814 -4.853 5.025 1.00 94.75 73 PHE A CA 1
ATOM 544 C C . PHE A 1 73 ? -5.495 -6.211 4.408 1.00 94.75 73 PHE A C 1
ATOM 546 O O . PHE A 1 73 ? -4.514 -6.858 4.773 1.00 94.75 73 PHE A O 1
ATOM 553 N N . HIS A 1 74 ? -6.325 -6.639 3.466 1.00 95.12 74 HIS A N 1
ATOM 554 C CA . HIS A 1 74 ? -6.127 -7.863 2.704 1.00 95.12 74 HIS A CA 1
ATOM 555 C C . HIS A 1 74 ? -5.675 -7.510 1.293 1.00 95.12 74 HIS A C 1
ATOM 557 O O . HIS A 1 74 ? -6.463 -6.987 0.509 1.00 95.12 74 HIS A O 1
ATOM 563 N N . ALA A 1 75 ? -4.407 -7.771 0.986 1.00 94.00 75 ALA A N 1
ATOM 564 C CA . ALA A 1 75 ? -3.811 -7.554 -0.324 1.00 94.00 75 ALA A CA 1
ATOM 565 C C . ALA A 1 75 ? -3.686 -8.891 -1.065 1.00 94.00 75 ALA A C 1
ATOM 567 O O . ALA A 1 75 ? -2.801 -9.680 -0.747 1.00 94.00 75 ALA A O 1
ATOM 568 N N . ALA A 1 76 ? -4.537 -9.146 -2.058 1.00 94.44 76 ALA A N 1
ATOM 569 C CA . ALA A 1 76 ? -4.531 -10.407 -2.802 1.00 94.44 76 ALA A CA 1
ATOM 570 C C . ALA A 1 76 ? -4.355 -10.200 -4.311 1.00 94.44 76 ALA A C 1
ATOM 572 O O . ALA A 1 76 ? -5.074 -9.408 -4.914 1.00 94.44 76 ALA A O 1
ATOM 573 N N . ASN A 1 77 ? -3.464 -10.955 -4.954 1.00 94.56 77 ASN A N 1
ATOM 574 C CA . ASN A 1 77 ? -3.340 -10.978 -6.420 1.00 94.56 77 ASN A CA 1
ATOM 575 C C . ASN A 1 77 ? -3.167 -9.602 -7.082 1.00 94.56 77 ASN A C 1
ATOM 577 O O . ASN A 1 77 ? -3.741 -9.346 -8.138 1.00 94.56 77 ASN A O 1
ATOM 581 N N . ASN A 1 78 ? -2.421 -8.697 -6.454 1.00 93.25 78 ASN A N 1
ATOM 582 C CA . ASN A 1 78 ? -2.068 -7.414 -7.054 1.00 93.25 78 ASN A CA 1
ATOM 583 C C . ASN A 1 78 ? -0.699 -7.507 -7.732 1.00 93.25 78 ASN A C 1
ATOM 585 O O . ASN A 1 78 ? 0.137 -8.337 -7.368 1.00 93.25 78 ASN A O 1
ATOM 589 N N . TYR A 1 79 ? -0.477 -6.624 -8.696 1.00 92.38 79 TYR A N 1
ATOM 590 C CA . TYR A 1 79 ? 0.752 -6.528 -9.458 1.00 92.38 79 TYR A CA 1
ATOM 591 C C . TYR A 1 79 ? 1.368 -5.137 -9.304 1.00 92.38 79 TYR A C 1
ATOM 593 O O . TYR A 1 79 ? 0.708 -4.135 -9.574 1.00 92.38 79 TYR A O 1
ATOM 601 N N . TRP A 1 80 ? 2.626 -5.082 -8.879 1.00 93.44 80 TRP A N 1
ATOM 602 C CA . TRP A 1 80 ? 3.452 -3.881 -8.841 1.00 93.44 80 TRP A CA 1
ATOM 603 C C . TRP A 1 80 ? 4.517 -3.942 -9.929 1.00 93.44 80 TRP A C 1
ATOM 605 O O . TRP A 1 80 ? 5.233 -4.936 -9.992 1.00 93.44 80 TRP A O 1
ATOM 615 N N . SER A 1 81 ? 4.649 -2.887 -10.735 1.00 93.50 81 SER A N 1
ATOM 616 C CA . SER A 1 81 ? 5.670 -2.780 -11.788 1.00 93.50 81 SER A CA 1
ATOM 617 C C . SER A 1 81 ? 6.311 -1.397 -11.817 1.00 93.50 81 SER A C 1
ATOM 619 O O . SER A 1 81 ? 5.608 -0.404 -11.677 1.00 93.50 81 SER A O 1
ATOM 621 N N . ASP A 1 82 ? 7.613 -1.304 -12.083 1.00 93.06 82 ASP A N 1
ATOM 622 C CA . ASP A 1 82 ? 8.318 -0.025 -12.296 1.00 93.06 82 ASP A CA 1
ATOM 623 C C . ASP A 1 82 ? 8.110 0.958 -11.126 1.00 93.06 82 ASP A C 1
ATOM 625 O O . ASP A 1 82 ? 7.446 1.998 -11.225 1.00 93.06 82 ASP A O 1
ATOM 629 N N . ILE A 1 83 ? 8.611 0.553 -9.956 1.00 93.62 83 ILE A N 1
ATOM 630 C CA . ILE A 1 83 ? 8.499 1.319 -8.715 1.00 93.62 83 ILE A CA 1
ATOM 631 C C . ILE A 1 83 ? 9.884 1.839 -8.337 1.00 93.62 83 ILE A C 1
ATOM 633 O O . ILE A 1 83 ? 10.689 1.116 -7.749 1.00 93.62 83 ILE A O 1
ATOM 637 N N . ALA A 1 84 ? 10.149 3.112 -8.636 1.00 92.94 84 ALA A N 1
ATOM 638 C CA . ALA A 1 84 ? 11.446 3.758 -8.407 1.00 92.94 84 ALA A CA 1
ATOM 639 C C . ALA A 1 84 ? 11.805 3.958 -6.919 1.00 92.94 84 ALA A C 1
ATOM 641 O O . ALA A 1 84 ? 12.946 4.281 -6.596 1.00 92.94 84 ALA A O 1
ATOM 642 N N . GLY A 1 85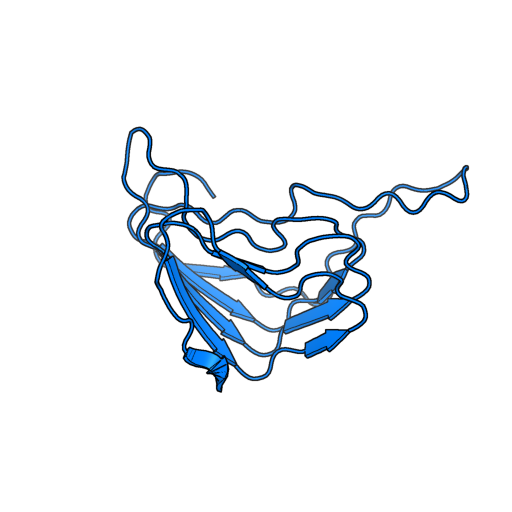 ? 10.839 3.789 -6.012 1.00 92.25 85 GLY A N 1
ATOM 643 C CA . GLY A 1 85 ? 11.020 3.893 -4.563 1.00 92.25 85 GLY A CA 1
ATOM 644 C C . GLY A 1 85 ? 10.354 2.732 -3.834 1.00 92.25 85 GLY A C 1
ATOM 645 O O . GLY A 1 85 ? 10.609 1.569 -4.149 1.00 92.25 85 GLY A O 1
ATOM 646 N N . ASN A 1 86 ? 9.488 3.036 -2.864 1.00 92.12 86 ASN A N 1
ATOM 647 C CA . ASN A 1 86 ? 8.794 2.006 -2.096 1.00 92.12 86 ASN A CA 1
ATOM 648 C C . ASN A 1 86 ? 7.394 1.687 -2.640 1.00 92.12 86 ASN A C 1
ATOM 650 O O . ASN A 1 86 ? 6.576 2.581 -2.839 1.00 92.12 86 ASN A O 1
ATOM 654 N N . ALA A 1 87 ? 7.088 0.402 -2.818 1.00 92.81 87 ALA A N 1
ATOM 655 C CA . ALA A 1 87 ? 5.779 -0.050 -3.281 1.00 92.81 87 ALA A CA 1
ATOM 656 C C . ALA A 1 87 ? 4.766 -0.077 -2.127 1.00 92.81 87 ALA A C 1
ATOM 658 O O . ALA A 1 87 ? 3.858 0.755 -2.067 1.00 92.81 87 ALA A O 1
ATOM 659 N N . PHE A 1 88 ? 4.957 -0.984 -1.168 1.00 92.19 88 PHE A N 1
ATOM 660 C CA . PHE A 1 88 ? 4.079 -1.159 -0.013 1.00 92.19 88 PHE A CA 1
ATOM 661 C C . PHE A 1 88 ? 4.689 -0.511 1.239 1.00 92.19 88 PHE A C 1
ATOM 663 O O . PHE A 1 88 ? 5.859 -0.724 1.550 1.00 92.19 88 PHE A O 1
ATOM 670 N N . GLN A 1 89 ? 3.916 0.288 1.979 1.00 93.69 89 GLN A N 1
ATOM 671 C CA . GLN A 1 89 ? 4.376 0.943 3.210 1.00 93.69 89 GLN A CA 1
ATOM 672 C C . GLN A 1 89 ? 3.440 0.661 4.379 1.00 93.69 89 GLN A C 1
ATOM 674 O O . GLN A 1 89 ? 2.247 0.958 4.318 1.00 93.69 89 GLN A O 1
ATOM 679 N N . ILE A 1 90 ? 4.000 0.144 5.470 1.00 93.75 90 ILE A N 1
ATOM 680 C CA . ILE A 1 90 ? 3.241 -0.269 6.652 1.00 93.75 90 ILE A CA 1
ATOM 681 C C . ILE A 1 90 ? 3.578 0.640 7.825 1.00 93.75 90 ILE A C 1
ATOM 683 O O . ILE A 1 90 ? 4.717 0.709 8.278 1.00 93.75 90 ILE A O 1
ATOM 687 N N . GLY A 1 91 ? 2.565 1.343 8.311 1.00 92.25 91 GLY A N 1
ATOM 688 C CA . GLY A 1 91 ? 2.626 2.197 9.484 1.00 92.25 91 GLY A CA 1
ATOM 689 C C . GLY A 1 91 ? 1.943 1.580 10.703 1.00 92.25 91 GLY A C 1
ATOM 690 O O . GLY A 1 91 ? 1.315 0.521 10.638 1.00 92.25 91 GLY A O 1
ATOM 691 N N . LYS A 1 92 ? 2.026 2.292 11.832 1.00 90.88 92 LYS A N 1
ATOM 692 C CA . LYS A 1 92 ? 1.316 1.957 13.078 1.00 90.88 92 LYS A CA 1
ATOM 693 C C . LYS A 1 92 ? -0.171 1.704 12.798 1.00 90.88 92 LYS A C 1
ATOM 695 O O . LYS A 1 92 ? -0.770 2.417 11.992 1.00 90.88 92 LYS A O 1
ATOM 700 N N . GLY A 1 93 ? -0.759 0.709 13.464 1.00 91.00 93 GLY A N 1
ATOM 701 C CA . GLY A 1 93 ? -2.193 0.405 13.363 1.00 91.00 93 GLY A CA 1
ATOM 702 C C . GLY A 1 93 ? -2.606 -0.450 12.160 1.00 91.00 93 GLY A C 1
ATOM 703 O O . GLY A 1 93 ? -3.777 -0.803 12.035 1.00 91.00 93 GLY A O 1
ATOM 704 N N . ALA A 1 94 ? -1.670 -0.810 11.281 1.00 92.50 94 ALA A N 1
ATOM 705 C CA . ALA A 1 94 ? -1.933 -1.705 10.163 1.00 92.50 94 ALA A CA 1
ATOM 706 C C . ALA A 1 94 ? -1.837 -3.183 10.576 1.00 92.50 94 ALA A C 1
ATOM 708 O O . ALA A 1 94 ? -0.925 -3.589 11.296 1.00 92.50 94 ALA A O 1
ATOM 709 N N . LYS A 1 95 ? -2.761 -4.003 10.070 1.00 92.62 95 LYS A N 1
ATOM 710 C CA . LYS A 1 95 ? -2.725 -5.470 10.129 1.00 92.62 95 LYS A CA 1
ATOM 711 C C . LYS A 1 95 ? -2.903 -5.993 8.712 1.00 92.62 95 LYS A C 1
ATOM 713 O O . LYS A 1 95 ? -3.987 -5.854 8.150 1.00 92.62 95 LYS A O 1
ATOM 718 N N . VAL A 1 96 ? -1.836 -6.538 8.132 1.00 93.50 96 VAL A N 1
ATOM 719 C CA . VAL A 1 96 ? -1.772 -6.849 6.699 1.00 93.50 96 VAL A CA 1
ATOM 720 C C . VAL A 1 96 ? -1.644 -8.354 6.477 1.00 93.50 96 VAL A C 1
ATOM 722 O O . VAL A 1 96 ? -0.734 -8.981 7.017 1.00 93.50 96 VAL A O 1
ATOM 725 N N . LEU A 1 97 ? -2.538 -8.900 5.652 1.00 94.12 97 LEU A N 1
ATOM 726 C CA . LEU A 1 97 ? -2.387 -10.202 5.003 1.00 94.12 97 LEU A CA 1
ATOM 727 C C . LEU A 1 97 ? -2.124 -9.947 3.519 1.00 94.12 97 LEU A C 1
ATOM 729 O O . LEU A 1 97 ? -2.963 -9.330 2.857 1.00 94.12 97 LEU A O 1
ATOM 733 N N . ALA A 1 98 ? -0.972 -10.387 3.020 1.00 92.62 98 ALA A N 1
ATOM 734 C CA . ALA A 1 98 ? -0.572 -10.191 1.634 1.00 92.62 98 ALA A CA 1
ATOM 735 C C . ALA A 1 98 ? -0.278 -11.544 0.977 1.00 92.62 98 ALA A C 1
ATOM 737 O O . ALA A 1 98 ? 0.682 -12.209 1.353 1.00 92.62 98 ALA A O 1
ATOM 738 N N . GLU A 1 99 ? -1.087 -11.928 -0.013 1.00 94.62 99 GLU A N 1
ATOM 739 C CA . GLU A 1 99 ? -0.999 -13.241 -0.665 1.00 94.62 99 GLU A CA 1
ATOM 740 C C . GLU A 1 99 ? -1.109 -13.162 -2.194 1.00 94.62 99 GLU A C 1
ATOM 742 O O . GLU A 1 99 ? -1.830 -12.331 -2.756 1.00 94.62 99 GLU A O 1
ATOM 747 N N . GLY A 1 100 ? -0.362 -14.025 -2.887 1.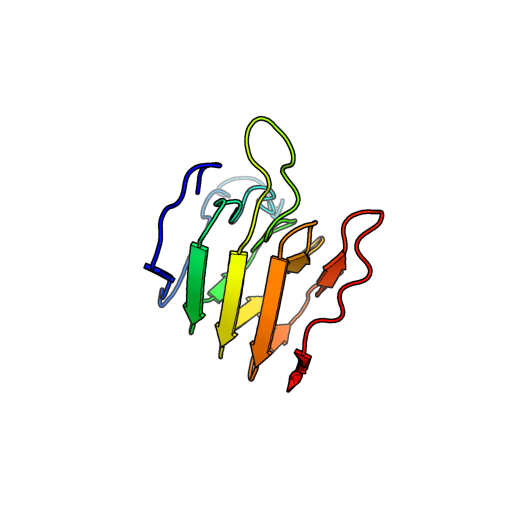00 94.19 100 GLY A N 1
ATOM 748 C CA . GLY A 1 100 ? -0.420 -14.156 -4.350 1.00 94.19 100 GLY A CA 1
ATOM 749 C C . GLY A 1 100 ? -0.112 -12.873 -5.136 1.00 94.19 100 GLY A C 1
ATOM 750 O O . GLY A 1 100 ? -0.583 -12.727 -6.262 1.00 94.19 100 GLY A O 1
ATOM 751 N N . ASN A 1 101 ? 0.613 -11.929 -4.532 1.00 93.94 101 ASN A N 1
ATOM 752 C CA . ASN A 1 101 ? 1.011 -10.652 -5.120 1.00 93.94 101 ASN A CA 1
ATOM 753 C C . ASN A 1 101 ? 2.326 -10.782 -5.906 1.00 93.94 101 ASN A C 1
ATOM 755 O O . ASN A 1 101 ? 3.190 -11.569 -5.527 1.00 93.94 101 ASN A O 1
ATOM 759 N N . LEU A 1 102 ? 2.508 -9.962 -6.943 1.00 94.00 102 LEU A N 1
ATOM 760 C CA . LEU A 1 102 ? 3.739 -9.902 -7.736 1.00 94.00 102 LEU A CA 1
ATOM 761 C C . LEU A 1 102 ? 4.356 -8.501 -7.677 1.00 94.00 102 LEU A C 1
ATOM 7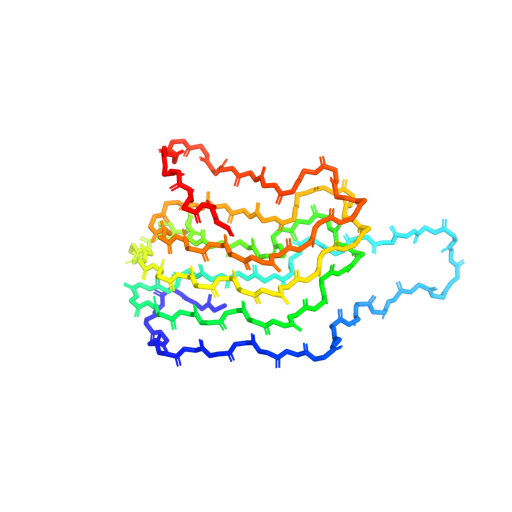63 O O . LEU A 1 102 ? 3.661 -7.514 -7.901 1.00 94.00 102 LEU A O 1
ATOM 767 N N . PHE A 1 103 ? 5.661 -8.426 -7.419 1.00 94.25 103 PHE A N 1
ATOM 768 C CA . PHE A 1 103 ? 6.451 -7.198 -7.496 1.00 94.25 103 PHE A CA 1
ATOM 769 C C . PHE A 1 103 ? 7.541 -7.380 -8.554 1.00 94.25 103 PHE A C 1
ATOM 771 O O . PHE A 1 103 ? 8.483 -8.141 -8.347 1.00 94.25 103 PHE A O 1
ATOM 778 N N . GLU A 1 104 ? 7.414 -6.683 -9.677 1.00 94.19 104 GLU A N 1
ATOM 779 C CA . GLU A 1 104 ? 8.405 -6.620 -10.748 1.00 94.19 104 GLU A CA 1
ATOM 780 C C . GLU A 1 104 ? 9.045 -5.228 -10.753 1.00 94.19 104 GLU A C 1
ATOM 782 O O . GLU A 1 104 ? 8.355 -4.218 -10.637 1.00 94.19 104 GLU A O 1
ATOM 787 N N . ASN A 1 105 ? 10.373 -5.146 -10.864 1.00 93.62 105 ASN A N 1
ATOM 788 C CA . ASN A 1 105 ? 11.094 -3.868 -10.952 1.00 93.62 105 ASN A CA 1
ATOM 789 C C . ASN A 1 105 ? 10.700 -2.850 -9.859 1.00 93.62 105 ASN A C 1
ATOM 791 O O . ASN A 1 105 ? 10.532 -1.660 -10.125 1.00 93.62 105 ASN A O 1
ATOM 795 N N . ALA A 1 106 ? 10.535 -3.323 -8.621 1.00 92.81 106 ALA A N 1
ATOM 796 C CA . ALA A 1 106 ? 10.268 -2.479 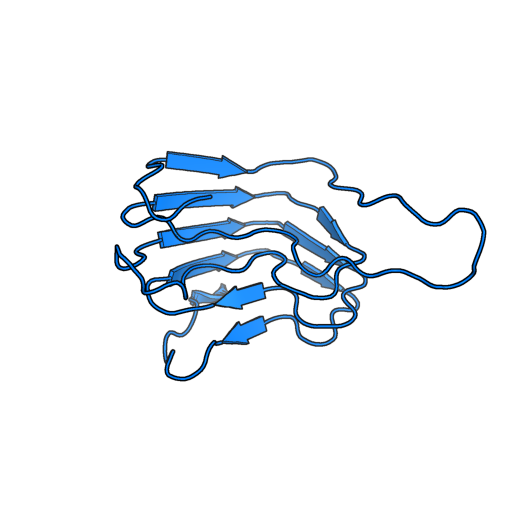-7.464 1.00 92.81 106 ALA A CA 1
ATOM 797 C C . ALA A 1 106 ? 11.525 -2.357 -6.599 1.00 92.81 106 ALA A C 1
ATOM 799 O O . ALA A 1 106 ? 11.982 -3.352 -6.038 1.00 92.81 106 ALA A O 1
ATOM 800 N N . VAL A 1 107 ? 12.067 -1.139 -6.472 1.00 94.81 107 VAL A N 1
ATOM 801 C CA . VAL A 1 107 ? 13.318 -0.876 -5.735 1.00 94.81 107 VAL A CA 1
ATOM 802 C C . VAL A 1 107 ? 13.193 -1.308 -4.274 1.00 94.81 107 VAL A C 1
ATOM 804 O O . VAL A 1 107 ? 14.077 -1.971 -3.737 1.00 94.81 107 VAL A O 1
ATOM 807 N N . GLN A 1 108 ? 12.073 -0.967 -3.635 1.00 94.94 108 GLN A N 1
ATOM 808 C CA . GLN A 1 108 ? 11.725 -1.422 -2.293 1.00 94.94 108 GLN A CA 1
ATOM 809 C C . GLN A 1 108 ? 10.289 -1.963 -2.291 1.00 94.94 108 GLN A C 1
ATOM 811 O O . GLN A 1 108 ? 9.341 -1.195 -2.117 1.00 94.94 108 GLN A O 1
ATOM 816 N N . PRO A 1 109 ? 10.082 -3.282 -2.457 1.00 92.94 109 PRO A N 1
ATOM 817 C CA . PRO A 1 109 ? 8.739 -3.870 -2.462 1.00 92.94 109 PRO A CA 1
ATOM 818 C C . PRO A 1 109 ? 7.945 -3.568 -1.182 1.00 92.94 109 PRO A C 1
ATOM 820 O O . PRO A 1 109 ? 6.729 -3.381 -1.219 1.00 92.94 109 PRO A O 1
ATOM 823 N N . LEU A 1 110 ? 8.643 -3.467 -0.049 1.00 92.38 110 LEU A N 1
ATOM 824 C CA . LEU A 1 110 ? 8.057 -3.242 1.263 1.00 92.38 110 LEU A CA 1
ATOM 825 C C . LEU A 1 110 ? 8.963 -2.368 2.131 1.00 92.38 110 LEU A C 1
ATOM 827 O O . LEU A 1 110 ? 10.164 -2.618 2.219 1.00 92.38 110 LEU A O 1
ATOM 831 N N . ILE A 1 111 ? 8.361 -1.419 2.847 1.00 92.75 111 ILE A N 1
ATOM 832 C CA . ILE A 1 111 ? 8.988 -0.720 3.973 1.00 92.75 111 ILE A CA 1
ATOM 833 C C . ILE A 1 111 ? 8.041 -0.648 5.179 1.00 92.75 111 ILE A C 1
ATOM 835 O O . ILE A 1 111 ? 6.813 -0.657 5.035 1.00 92.75 111 ILE A O 1
ATOM 839 N N . PHE A 1 112 ? 8.624 -0.504 6.366 1.00 92.00 112 PHE A N 1
ATOM 840 C CA . PHE A 1 112 ? 7.910 -0.222 7.609 1.00 92.00 112 PHE A CA 1
ATOM 841 C C . PHE A 1 112 ? 8.247 1.188 8.086 1.00 92.00 112 PHE A C 1
ATOM 843 O O . PHE A 1 112 ? 9.396 1.622 7.986 1.00 92.00 112 PHE A O 1
ATOM 850 N N . ASP A 1 113 ? 7.257 1.906 8.610 1.00 90.88 113 ASP A N 1
ATOM 851 C CA . ASP A 1 113 ? 7.522 3.148 9.330 1.00 90.88 113 ASP A CA 1
ATOM 852 C C . ASP A 1 113 ? 8.336 2.861 10.598 1.00 90.88 113 ASP A C 1
ATOM 854 O O . ASP A 1 113 ? 8.276 1.777 11.186 1.00 90.88 113 ASP A O 1
ATOM 858 N N . PHE A 1 114 ? 9.070 3.872 11.057 1.00 85.31 114 PHE A N 1
ATOM 859 C CA . PHE A 1 114 ? 9.850 3.787 12.284 1.00 85.31 114 PHE A CA 1
ATOM 860 C C . PHE A 1 114 ? 8.996 3.333 13.483 1.00 85.31 114 PHE A C 1
ATOM 862 O O . PHE A 1 114 ? 7.894 3.835 13.705 1.00 85.31 114 PHE A O 1
ATOM 869 N N . GLY A 1 115 ? 9.520 2.387 14.267 1.00 78.81 115 GLY A N 1
ATOM 870 C CA . GLY A 1 115 ? 8.850 1.856 15.459 1.00 78.81 115 GLY A CA 1
ATOM 871 C C . GLY A 1 115 ? 7.736 0.839 15.182 1.00 78.81 115 GLY A C 1
ATOM 872 O O . GLY A 1 115 ? 7.125 0.342 16.127 1.00 78.81 115 GLY A O 1
ATOM 873 N N . VAL A 1 116 ? 7.472 0.494 13.918 1.00 82.88 116 VAL A N 1
ATOM 874 C CA . VAL A 1 116 ? 6.550 -0.586 13.552 1.00 82.88 116 VAL A CA 1
ATOM 875 C C . VAL A 1 116 ? 7.315 -1.906 13.498 1.00 82.88 116 VAL A C 1
ATOM 877 O O . VAL A 1 116 ? 8.185 -2.095 12.655 1.00 82.88 116 VAL A O 1
ATOM 880 N N . THR A 1 117 ? 6.973 -2.834 14.391 1.00 66.81 117 THR A N 1
ATOM 881 C CA . THR A 1 117 ? 7.560 -4.186 14.454 1.00 66.81 117 THR A CA 1
ATOM 882 C C . THR A 1 117 ? 6.657 -5.262 13.845 1.00 66.81 117 THR A C 1
ATOM 884 O O . THR A 1 117 ? 6.965 -6.448 13.930 1.00 66.81 117 THR A O 1
ATOM 887 N N . SER A 1 118 ? 5.520 -4.879 13.249 1.00 58.56 118 SER A N 1
ATOM 888 C CA . SER A 1 118 ? 4.552 -5.835 12.710 1.00 58.56 118 SER A CA 1
ATOM 889 C C . SER A 1 118 ? 5.117 -6.571 11.496 1.00 58.56 118 SER A C 1
ATOM 891 O O . SER A 1 118 ? 5.424 -5.939 10.488 1.00 58.56 118 SER A O 1
ATOM 893 N N . SER A 1 119 ? 5.176 -7.898 11.554 1.00 57.84 119 SER A N 1
ATOM 894 C CA . SER A 1 119 ? 5.446 -8.741 10.389 1.00 57.84 119 SER A CA 1
ATOM 895 C C . SER A 1 119 ? 4.136 -8.993 9.630 1.00 57.84 119 SER A C 1
ATOM 897 O O . SER A 1 119 ? 3.194 -9.519 10.227 1.00 57.84 119 SER A O 1
ATOM 899 N N . PRO A 1 120 ? 4.025 -8.632 8.340 1.00 62.47 120 PRO A N 1
ATOM 900 C CA . PRO A 1 120 ? 2.920 -9.080 7.507 1.00 62.47 120 PRO A CA 1
ATOM 901 C C . PRO A 1 120 ? 2.976 -10.603 7.428 1.00 62.47 120 PRO A C 1
ATOM 903 O O . PRO A 1 120 ? 4.062 -11.181 7.343 1.00 62.47 120 PRO A O 1
ATOM 906 N N . LEU A 1 121 ? 1.815 -11.249 7.448 1.00 57.91 121 LEU A N 1
ATOM 907 C CA . LEU A 1 121 ? 1.741 -12.660 7.094 1.00 57.91 121 LEU A CA 1
ATOM 908 C C . LEU A 1 121 ? 1.812 -12.730 5.565 1.00 57.91 121 LEU A C 1
ATOM 910 O O . LEU A 1 121 ? 0.881 -12.298 4.884 1.00 57.91 121 LEU A O 1
ATOM 914 N N . TRP A 1 122 ? 2.956 -13.183 5.054 1.00 62.38 122 TRP A N 1
ATOM 915 C CA . TRP A 1 122 ? 3.181 -13.465 3.638 1.00 62.38 122 TRP A CA 1
ATOM 916 C C . TRP A 1 122 ? 2.912 -14.951 3.400 1.00 62.38 122 TRP A C 1
ATOM 918 O O . TRP A 1 122 ? 3.504 -15.789 4.084 1.00 62.38 122 TRP A O 1
ATOM 928 N N . SER A 1 123 ? 2.030 -15.271 2.455 1.00 52.72 123 SER A N 1
ATOM 929 C CA . SER A 1 123 ? 1.763 -16.640 1.989 1.00 52.72 123 SER A CA 1
ATOM 930 C C . SER A 1 123 ? 1.635 -16.698 0.478 1.00 52.72 123 SER A C 1
ATOM 932 O O . SER A 1 123 ? 1.027 -15.756 -0.088 1.00 52.72 123 SER A O 1
#

Radius of gyration: 14.25 Å; Cα contacts (8 Å, |Δi|>4): 348; chains: 1; bounding box: 29×33×40 Å

InterPro domains:
  IPR011050 Pectin lyase fold/virulence factor [SSF51126] (29-114)
  IPR012334 Pectin lyase fold [G3DSA:2.160.20.10] (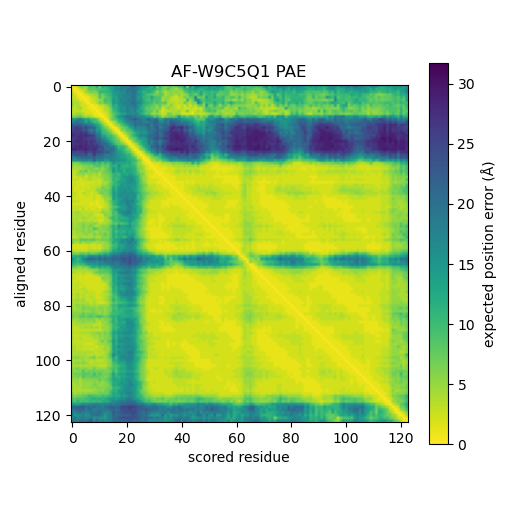1-120)

Solvent-accessible surface area (backbone atoms only — not comparable to full-atom values): 6471 Å² total; per-residue (Å²): 95,57,53,58,68,72,37,79,43,78,51,69,41,95,64,58,82,84,87,82,73,89,88,57,104,58,90,73,49,48,46,88,60,37,50,45,23,16,40,52,22,41,37,42,40,36,49,31,42,44,48,51,25,32,19,27,56,40,25,32,24,52,51,76,71,98,42,63,20,31,30,42,35,40,38,35,46,28,39,36,36,49,18,80,28,33,32,33,32,41,21,51,45,47,46,48,42,43,31,72,59,46,76,42,70,41,74,28,60,65,49,65,40,91,94,47,81,80,76,63,53,73,95

Organism: Sclerotinia borealis (strain F-4128) (NCBI:txid1432307)

Mean predicted aligned error: 7.56 Å

Sequence (123 aa):
MGPGASNRVTVSTRSSTALLSGLLNVTIHHYWTLYFTGSQDKVTFKGNYIHNTSGRGPKVGGLSGSVEPNVFFHAANNYWSDIAGNAFQIGKGAKVLAEGNLFENAVQPLIFDFGVTSSPLWS

pLDDT: mean 82.19, std 16.77, range [37.03, 95.12]

Secondary structure (DSSP, 8-state):
--SS---EEEE--S-B-----SSSS--PPBS---EE--TTEEEEEES-EEEEESS-TTEES---SSS---EEEEEES-EEEEEEEEEEEE-TTEEEEEES-EEEEEEEEEEE-TT--PPPEE-